Protein AF-R5EGF7-F1 (afdb_monomer_lite)

Sequence (136 aa):
MKNSNLKEQRKLLKGYGFTWYSALKILLFSIVFSSLGLSAFVLTSEYSFVKAKNEVVARVVNTYENIVKIYEGSQNGDNSYIASKVIGYKNYKYPNAKSYGPRDLDLEKKPNLVKVKGQKLKLTENLYKVRFIDSK

Secondary structure (DSSP, 8-state):
-HHHHHHHHHHHHHHTT--HHHHHHHHHHHHHHHHHHHHHHHHHHHHHHHHHHHHHHHHHHHHHHHHHHHHHT--SSS----HHHHT-------------S-GGG-----PPPP-EEEEEEE-SSS-EEEEEEE--

Radius of gyration: 46.11 Å; chains: 1; bounding box: 75×59×120 Å

Foldseek 3Di:
DVPVVVVVVVVVCVVVVNDPVNVVVVVVVVVVVVVVVVVVVVVVVVVVVVVVVVVVVVVVVVVVVVVCCLDVQDDPDDDTNPVCVVPVPPPPPPPPPPPPDPCVPVPPDDDDDADWDWDWADPDPPDIDIDTDHDD

Structure (mmCIF, N/CA/C/O backbone):
data_AF-R5EGF7-F1
#
_entry.id   AF-R5EGF7-F1
#
loop_
_atom_site.group_PDB
_atom_site.id
_atom_site.type_symbol
_atom_site.label_atom_id
_atom_site.label_alt_id
_atom_site.label_comp_id
_atom_site.label_asym_id
_atom_site.label_entity_id
_atom_site.label_seq_id
_atom_site.pdbx_PDB_ins_code
_atom_site.Cartn_x
_atom_site.Cartn_y
_atom_site.Cartn_z
_atom_site.occupancy
_atom_site.B_iso_or_equiv
_atom_site.auth_seq_id
_atom_site.auth_comp_id
_atom_site.auth_asym_id
_atom_site.auth_atom_id
_atom_site.pdbx_PDB_model_num
ATOM 1 N N . MET A 1 1 ? -44.198 -9.986 34.293 1.00 47.25 1 MET A N 1
ATOM 2 C CA . MET A 1 1 ? -42.926 -10.611 34.741 1.00 47.25 1 MET A CA 1
ATOM 3 C C . MET A 1 1 ? -41.645 -9.793 34.495 1.00 47.25 1 MET A C 1
ATOM 5 O O . MET A 1 1 ? -40.660 -10.080 35.151 1.00 47.25 1 MET A O 1
ATOM 9 N N . LYS A 1 2 ? -41.606 -8.752 33.642 1.00 53.97 2 LYS A N 1
ATOM 10 C CA . LYS A 1 2 ? -40.368 -7.976 33.360 1.00 53.97 2 LYS A CA 1
ATOM 11 C C . LYS A 1 2 ? -39.873 -7.057 34.504 1.00 53.97 2 LYS A C 1
ATOM 13 O O . LYS A 1 2 ? -38.691 -6.748 34.576 1.00 53.97 2 LYS A O 1
ATOM 18 N N . ASN A 1 3 ? -40.764 -6.632 35.407 1.00 57.69 3 ASN A N 1
ATOM 19 C CA . ASN A 1 3 ? -40.471 -5.599 36.417 1.00 57.69 3 ASN A CA 1
ATOM 20 C C . ASN A 1 3 ? -39.753 -6.091 37.687 1.00 57.69 3 ASN A 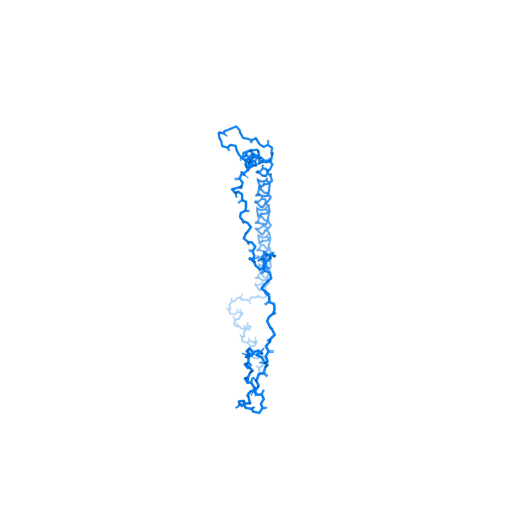C 1
ATOM 22 O O . ASN A 1 3 ? -39.136 -5.274 38.370 1.00 57.69 3 ASN A O 1
ATOM 26 N N . SER A 1 4 ? -39.816 -7.382 38.030 1.00 59.69 4 SER A N 1
ATOM 27 C CA . SER A 1 4 ? -39.085 -7.924 39.191 1.00 59.69 4 SER A CA 1
ATOM 28 C C . SER A 1 4 ? -37.577 -7.942 38.934 1.00 59.69 4 SER A C 1
ATOM 30 O O . SER A 1 4 ? -36.799 -7.505 39.777 1.00 59.69 4 SER A O 1
ATOM 32 N N . ASN A 1 5 ? -37.190 -8.320 37.716 1.00 67.69 5 ASN A N 1
ATOM 33 C CA . ASN A 1 5 ? -35.800 -8.445 37.279 1.00 67.69 5 ASN A CA 1
ATOM 34 C C . ASN A 1 5 ? -35.053 -7.091 37.312 1.00 67.69 5 ASN A C 1
ATOM 36 O O . ASN A 1 5 ? -33.937 -6.986 37.809 1.00 67.69 5 ASN A O 1
ATOM 40 N N . LEU A 1 6 ? -35.719 -6.002 36.905 1.00 69.12 6 LEU A N 1
ATOM 41 C CA . LEU A 1 6 ? -35.175 -4.636 36.990 1.00 69.12 6 LEU A CA 1
ATOM 42 C C . LEU A 1 6 ? -34.948 -4.155 38.432 1.00 69.12 6 LEU A C 1
ATOM 44 O O . LEU A 1 6 ? -34.016 -3.392 38.696 1.00 69.12 6 LEU A O 1
ATOM 48 N N . LYS A 1 7 ? -35.803 -4.569 39.376 1.00 72.38 7 LYS A N 1
ATOM 49 C CA . LYS A 1 7 ? -35.643 -4.212 40.792 1.00 72.38 7 LYS A CA 1
ATOM 50 C C . LYS A 1 7 ? -34.455 -4.944 41.414 1.00 72.38 7 LYS A C 1
ATOM 52 O O . LYS A 1 7 ? -33.708 -4.314 42.159 1.00 72.38 7 LYS A O 1
ATOM 57 N N . GLU A 1 8 ? -34.255 -6.217 41.080 1.00 71.94 8 GLU A N 1
ATOM 58 C CA . GLU A 1 8 ? -33.095 -7.000 41.529 1.00 71.94 8 GLU A CA 1
ATOM 59 C C . GLU A 1 8 ? -31.782 -6.460 40.959 1.00 71.94 8 GLU A C 1
ATOM 61 O O . GLU A 1 8 ? -30.848 -6.214 41.720 1.00 71.94 8 GLU A O 1
ATOM 66 N N . GLN A 1 9 ? -31.740 -6.139 39.663 1.00 73.94 9 GLN A N 1
ATOM 67 C CA . GLN A 1 9 ? -30.568 -5.528 39.023 1.00 73.94 9 GLN A CA 1
ATOM 68 C C . GLN A 1 9 ? -30.182 -4.192 39.668 1.00 73.94 9 GLN A C 1
ATOM 70 O O . GLN A 1 9 ? -29.012 -3.950 39.956 1.00 73.94 9 GLN A O 1
ATOM 75 N N . ARG A 1 10 ? -31.161 -3.328 39.969 1.00 72.62 10 ARG A N 1
ATOM 76 C CA . ARG A 1 10 ? -30.907 -2.067 40.689 1.00 72.62 10 ARG A CA 1
ATOM 77 C C . ARG A 1 10 ? -30.402 -2.294 42.114 1.00 72.62 10 ARG A C 1
ATOM 79 O O . ARG A 1 10 ? -29.615 -1.489 42.607 1.00 72.62 10 ARG A O 1
ATOM 86 N N . LYS A 1 11 ? -30.857 -3.356 42.785 1.00 75.44 11 LYS A N 1
ATOM 87 C CA . LYS A 1 11 ? -30.398 -3.726 44.133 1.00 75.44 11 LYS A CA 1
ATOM 88 C C . LYS A 1 11 ? -28.948 -4.218 44.104 1.00 75.44 11 LYS A C 1
ATOM 90 O O . LYS A 1 11 ? -28.163 -3.788 44.942 1.00 75.44 11 LYS A O 1
ATOM 95 N N . LEU A 1 12 ? -28.593 -5.026 43.104 1.00 76.44 12 LEU A N 1
ATOM 96 C CA . LEU A 1 12 ? -27.221 -5.476 42.848 1.00 76.44 12 LEU A CA 1
ATOM 97 C C . LEU A 1 12 ? -26.296 -4.294 42.535 1.00 76.44 12 LEU A C 1
ATOM 99 O O . LEU A 1 12 ? -25.281 -4.128 43.201 1.00 76.44 12 LEU A O 1
ATOM 103 N N . LEU A 1 13 ? -26.683 -3.411 41.608 1.00 71.88 13 LEU A N 1
ATOM 104 C CA . LEU A 1 13 ? -25.922 -2.201 41.259 1.00 71.88 13 LEU A CA 1
ATOM 105 C C . LEU A 1 13 ? -25.671 -1.293 42.473 1.00 71.88 13 LEU A C 1
ATOM 107 O O . LEU A 1 13 ? -24.559 -0.802 42.651 1.00 71.88 13 LEU A O 1
ATOM 111 N N . LYS A 1 14 ? -26.666 -1.122 43.354 1.00 70.94 14 LYS A N 1
ATOM 112 C CA . LYS A 1 14 ? -26.477 -0.413 44.630 1.00 70.94 14 LYS A CA 1
ATOM 113 C C . LYS A 1 14 ? -25.486 -1.124 45.558 1.00 70.94 14 LYS A C 1
ATOM 115 O O . LYS A 1 14 ? -24.696 -0.441 46.201 1.00 70.94 14 LYS A O 1
ATOM 120 N N . GLY A 1 15 ? -25.508 -2.458 45.612 1.00 71.44 15 GLY A N 1
ATOM 121 C CA . GLY A 1 15 ? -24.562 -3.269 46.390 1.00 71.44 15 GLY A CA 1
ATOM 122 C C . GLY A 1 15 ? -23.109 -3.143 45.917 1.00 71.44 15 GLY A C 1
ATOM 123 O O . GLY A 1 15 ? -22.200 -3.181 46.737 1.00 71.44 15 GLY A O 1
ATOM 124 N N . TYR A 1 16 ? -22.895 -2.892 44.623 1.00 74.12 16 TYR A N 1
ATOM 125 C CA . TYR A 1 16 ? -21.580 -2.593 44.039 1.00 74.12 16 TYR A CA 1
ATOM 126 C C . TYR A 1 16 ? -21.164 -1.113 44.156 1.00 74.12 16 TYR A C 1
ATOM 128 O O . TYR A 1 16 ? -20.162 -0.708 43.570 1.00 74.12 16 TYR A O 1
ATOM 136 N N . GLY A 1 17 ? -21.927 -0.276 44.870 1.00 73.06 17 GLY A N 1
ATOM 137 C CA . GLY A 1 17 ? -21.644 1.161 44.993 1.00 73.06 17 GLY A CA 1
ATOM 138 C C . GLY A 1 17 ? -21.921 1.966 43.716 1.00 73.06 17 GLY A C 1
ATOM 139 O O . GLY A 1 17 ? -21.520 3.128 43.612 1.00 73.06 17 GLY A O 1
ATOM 140 N N . PHE A 1 18 ? -22.625 1.379 42.743 1.00 75.44 18 PHE A N 1
ATOM 141 C CA . PHE A 1 18 ? -22.937 2.009 41.466 1.00 75.44 18 PHE A CA 1
ATOM 142 C C . PHE A 1 18 ? -24.086 3.014 41.642 1.00 75.44 18 PHE A C 1
ATOM 144 O O . PHE A 1 18 ? -25.272 2.676 41.677 1.00 75.44 18 PHE A O 1
ATOM 151 N N . THR A 1 19 ? -23.719 4.282 41.795 1.00 83.00 19 THR A N 1
ATOM 152 C CA . THR A 1 19 ? -24.636 5.426 41.871 1.00 83.00 19 THR A CA 1
ATOM 153 C C . THR A 1 19 ? -24.839 6.059 40.494 1.00 83.00 19 THR A C 1
ATOM 155 O O . THR A 1 19 ? -23.996 5.933 39.604 1.00 83.00 19 THR A O 1
ATOM 158 N N . TRP A 1 20 ? -25.926 6.817 40.318 1.00 80.25 20 TRP A N 1
ATOM 159 C CA . TRP A 1 20 ? -26.149 7.608 39.098 1.00 80.25 20 TRP A CA 1
ATOM 160 C C . TRP A 1 20 ? -24.952 8.514 38.767 1.00 80.25 20 TRP A C 1
ATOM 162 O O . TRP A 1 20 ? -24.543 8.630 37.616 1.00 80.25 20 TRP A O 1
ATOM 172 N N . TYR A 1 21 ? -24.331 9.085 39.800 1.00 84.12 21 TYR A N 1
ATOM 173 C CA . TYR A 1 21 ? -23.148 9.923 39.660 1.00 84.12 21 TYR A CA 1
ATOM 174 C C . TYR A 1 21 ? -21.923 9.140 39.158 1.00 84.12 21 TYR A C 1
ATOM 176 O O . TYR A 1 21 ? -21.189 9.627 38.301 1.00 84.12 21 TYR A O 1
ATOM 184 N N . SER A 1 22 ? -21.721 7.901 39.623 1.00 82.62 22 SER A N 1
ATOM 185 C CA . SER A 1 22 ? -20.660 7.028 39.094 1.00 82.62 22 SER A CA 1
ATOM 186 C C . SER A 1 22 ? -20.905 6.610 37.640 1.00 82.62 22 SER A C 1
ATOM 188 O O . SER A 1 22 ? -19.968 6.619 36.844 1.00 82.62 22 SER A O 1
ATOM 190 N N . ALA A 1 23 ? -22.160 6.349 37.259 1.00 84.69 23 ALA A N 1
ATOM 191 C CA . ALA A 1 23 ? -22.523 6.051 35.875 1.00 84.69 23 ALA A CA 1
ATOM 192 C C . ALA A 1 23 ? -22.230 7.243 34.950 1.00 84.69 23 ALA A C 1
ATOM 194 O O . ALA A 1 23 ? -21.657 7.067 33.877 1.00 84.69 23 ALA A O 1
ATOM 195 N N . LEU A 1 24 ? -22.549 8.463 35.399 1.00 88.88 24 LEU A N 1
ATOM 196 C CA . LEU A 1 24 ? -22.259 9.690 34.658 1.00 88.88 24 LEU A CA 1
ATOM 197 C C . LEU A 1 24 ? -20.749 9.906 34.472 1.00 88.88 24 LEU A C 1
ATOM 199 O O . LEU A 1 24 ? -20.317 10.276 33.383 1.00 88.88 24 LEU A O 1
ATOM 203 N N . LYS A 1 25 ? -19.935 9.631 35.501 1.00 88.31 25 LYS A N 1
ATOM 204 C CA . LYS A 1 25 ? -18.467 9.703 35.401 1.00 88.31 25 LYS A CA 1
ATOM 205 C C . LYS A 1 25 ? -17.906 8.711 34.390 1.00 88.31 25 LYS A C 1
ATOM 207 O O . LYS A 1 25 ? -17.060 9.092 33.589 1.00 88.31 25 LYS A O 1
ATOM 212 N N . ILE A 1 26 ? -18.378 7.465 34.412 1.00 88.75 26 ILE A N 1
ATOM 213 C CA . ILE A 1 26 ? -17.953 6.429 33.459 1.00 88.75 26 ILE A CA 1
ATOM 214 C C . ILE A 1 26 ? -18.350 6.824 32.036 1.00 88.75 26 ILE A C 1
ATOM 216 O O . ILE A 1 26 ? -17.549 6.694 31.115 1.00 88.75 26 ILE A O 1
ATOM 220 N N . LEU A 1 27 ? -19.556 7.366 31.862 1.00 88.25 27 LEU A N 1
ATOM 221 C CA . LEU A 1 27 ? -20.033 7.837 30.569 1.00 88.25 27 LEU A CA 1
ATOM 222 C C . LEU A 1 27 ? -19.166 8.992 30.046 1.00 88.25 27 LEU A C 1
ATOM 224 O O . LEU A 1 27 ? -18.671 8.918 28.923 1.00 88.25 27 LEU A O 1
ATOM 228 N N . LEU A 1 28 ? -18.895 10.010 30.866 1.00 89.31 28 LEU A N 1
ATOM 229 C CA . LEU A 1 28 ? -18.010 11.123 30.502 1.00 89.31 28 LEU A CA 1
ATOM 230 C C . LEU A 1 28 ? -16.590 10.646 30.183 1.00 89.31 28 LEU A C 1
ATOM 232 O O . LEU A 1 28 ? -16.022 11.054 29.173 1.00 89.31 28 LEU A O 1
ATOM 236 N N . PHE A 1 29 ? -16.042 9.741 30.996 1.00 89.94 29 PHE A N 1
ATOM 237 C CA . PHE A 1 29 ? -14.743 9.126 30.737 1.00 89.94 29 PHE A CA 1
ATOM 238 C C . PHE A 1 29 ? -14.730 8.401 29.389 1.00 89.94 29 PHE A C 1
ATOM 240 O O . PHE A 1 29 ? -13.809 8.595 28.602 1.00 89.94 29 PHE A O 1
ATOM 247 N N . SER A 1 30 ? -15.775 7.630 29.079 1.00 87.44 30 SER A N 1
ATOM 248 C CA . SER A 1 30 ? -15.860 6.899 27.814 1.00 87.44 30 SER A CA 1
ATOM 249 C C . SER A 1 30 ? -15.950 7.827 26.599 1.00 87.44 30 SER A C 1
ATOM 251 O O . SER A 1 30 ? -15.323 7.543 25.582 1.00 87.44 30 SER A O 1
ATOM 253 N N . ILE A 1 31 ? -16.653 8.962 26.708 1.00 89.50 31 ILE A N 1
ATOM 254 C CA . ILE A 1 31 ? -16.739 9.968 25.640 1.00 89.50 31 ILE A CA 1
ATOM 255 C C . ILE A 1 31 ? -15.371 10.603 25.403 1.00 89.50 31 ILE A C 1
ATOM 257 O O . ILE A 1 31 ? -14.910 10.664 24.263 1.00 89.50 31 ILE A O 1
ATOM 261 N N . VAL A 1 32 ? -14.705 11.047 26.473 1.00 88.75 32 VAL A N 1
ATOM 262 C CA . VAL A 1 32 ? -13.385 11.683 26.373 1.00 88.75 32 VAL A CA 1
ATOM 263 C C . VAL A 1 32 ? -12.367 10.701 25.801 1.00 88.75 32 VAL A C 1
ATOM 265 O O . VAL A 1 32 ? -11.651 11.046 24.866 1.00 88.75 32 VAL A O 1
ATOM 268 N N . PHE A 1 33 ? -12.346 9.465 26.299 1.00 89.19 33 PHE A N 1
ATOM 269 C CA . PHE A 1 33 ? -11.421 8.434 25.837 1.00 89.19 33 PHE A CA 1
ATOM 270 C C . PHE A 1 33 ? -11.677 8.033 24.379 1.00 89.19 33 PHE A C 1
ATOM 272 O O . PHE A 1 33 ? -10.732 7.892 23.607 1.00 89.19 33 PHE A O 1
ATOM 279 N N . SER A 1 34 ? -12.945 7.922 23.971 1.00 88.38 34 SER A N 1
ATOM 280 C CA . SER A 1 34 ? -13.301 7.631 22.576 1.00 88.38 34 SER A CA 1
ATOM 281 C C . SER A 1 34 ? -12.901 8.771 21.643 1.00 88.38 34 SER A C 1
ATOM 283 O O . SER A 1 34 ? -12.357 8.514 20.575 1.00 88.38 34 SER A O 1
ATOM 285 N N . SER A 1 35 ? -13.111 10.026 22.053 1.00 87.31 35 SER A N 1
ATOM 286 C CA . SER A 1 35 ? -12.695 11.211 21.290 1.00 87.31 35 SER A CA 1
ATOM 287 C C . SER A 1 35 ? -11.172 11.280 21.126 1.00 87.31 35 SER A C 1
ATOM 289 O O . SER A 1 35 ? -10.677 11.493 20.019 1.00 87.31 35 SER A O 1
ATOM 291 N N . LEU A 1 36 ? -10.423 11.015 22.202 1.00 89.75 36 LEU A N 1
ATOM 292 C CA . LEU A 1 36 ? -8.958 10.961 22.171 1.00 89.75 36 LEU A CA 1
ATOM 293 C C . LEU A 1 36 ? -8.437 9.814 21.291 1.00 89.75 36 LEU A C 1
ATOM 295 O O . LEU A 1 36 ? -7.464 9.974 20.559 1.00 89.75 36 LEU A O 1
ATOM 299 N N . GLY A 1 37 ? -9.092 8.653 21.352 1.00 85.69 37 GLY A N 1
ATOM 300 C CA . GLY A 1 37 ? -8.769 7.516 20.494 1.00 85.69 37 GLY A CA 1
ATOM 301 C C . GLY A 1 37 ? -9.020 7.823 19.018 1.00 85.69 37 GLY A C 1
ATOM 302 O O . GLY A 1 37 ? -8.184 7.509 18.172 1.00 85.69 37 GLY A O 1
ATOM 303 N N . LEU A 1 38 ? -10.135 8.494 18.710 1.00 86.94 38 LEU A N 1
ATOM 304 C CA . LEU A 1 38 ? -10.475 8.890 17.345 1.00 86.94 38 LEU A CA 1
ATOM 305 C C . LEU A 1 38 ? -9.472 9.907 16.788 1.00 86.94 38 LEU A C 1
ATOM 307 O O . LEU A 1 38 ? -9.039 9.770 15.647 1.00 86.94 38 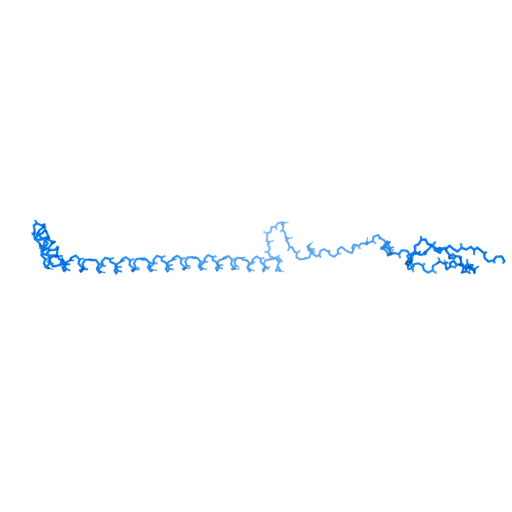LEU A O 1
ATOM 311 N N . SER A 1 39 ? -9.066 10.899 17.584 1.00 87.38 39 SER A N 1
ATOM 312 C CA . SER A 1 39 ? -8.101 11.911 17.142 1.00 87.38 39 SER A CA 1
ATOM 313 C C . SER A 1 39 ? -6.710 11.319 16.907 1.00 87.38 39 SER A C 1
ATOM 315 O O . SER A 1 39 ? -6.090 11.607 15.884 1.00 87.38 39 SER A O 1
ATOM 317 N N . ALA A 1 40 ? -6.243 10.425 17.785 1.00 86.75 40 ALA A N 1
ATOM 318 C CA . ALA A 1 40 ? -4.992 9.696 17.581 1.00 86.75 40 ALA A CA 1
ATOM 319 C C . ALA A 1 40 ? -5.036 8.824 16.310 1.00 86.75 40 ALA A C 1
ATOM 321 O O . ALA A 1 40 ? -4.073 8.783 15.538 1.00 86.75 40 ALA A O 1
ATOM 322 N N . PHE A 1 41 ? -6.168 8.162 16.054 1.00 89.88 41 PHE A N 1
ATOM 323 C CA . PHE A 1 41 ? -6.367 7.381 14.834 1.00 89.88 41 PHE A CA 1
ATOM 324 C C . PHE A 1 41 ? -6.330 8.252 13.568 1.00 89.88 41 PHE A C 1
ATOM 326 O O . PHE A 1 41 ? -5.638 7.911 12.610 1.00 89.88 41 PHE A O 1
ATOM 333 N N . VAL A 1 42 ? -7.010 9.402 13.566 1.00 91.31 42 VAL A N 1
ATOM 334 C CA . VAL A 1 42 ? -6.985 10.335 12.426 1.00 91.31 42 VAL A CA 1
ATOM 335 C C . VAL A 1 42 ? -5.561 10.824 12.151 1.00 91.31 42 VAL A C 1
ATOM 337 O O . VAL A 1 42 ? -5.099 10.723 11.018 1.00 91.31 42 VAL A O 1
ATOM 340 N N . LEU A 1 43 ? -4.823 11.249 13.181 1.00 90.06 43 LEU A N 1
ATOM 341 C CA . LEU A 1 43 ? -3.444 11.733 13.028 1.00 90.06 43 LEU A CA 1
ATOM 342 C C . LEU A 1 43 ? -2.503 10.663 12.452 1.00 90.06 43 LEU A C 1
ATOM 344 O O . LEU A 1 43 ? -1.703 10.936 11.556 1.00 90.06 43 LEU A O 1
ATOM 348 N N . THR A 1 44 ? -2.596 9.429 12.948 1.00 87.62 44 THR A N 1
ATOM 349 C CA . THR A 1 44 ? -1.769 8.313 12.451 1.00 87.62 44 THR A CA 1
ATOM 350 C C . THR A 1 44 ? -2.132 7.905 11.025 1.00 87.62 44 THR A C 1
ATOM 352 O O . THR A 1 44 ? -1.241 7.569 10.234 1.00 87.62 44 THR A O 1
ATOM 355 N N . SER A 1 45 ? -3.416 7.976 10.672 1.00 82.81 45 SER A N 1
ATOM 356 C CA . SER A 1 45 ? -3.901 7.737 9.314 1.00 82.81 45 SER A CA 1
ATOM 357 C C . SER A 1 45 ? -3.392 8.807 8.344 1.00 82.81 45 SER A C 1
ATOM 359 O O . SER A 1 45 ? -2.787 8.466 7.325 1.00 82.81 45 SER A O 1
ATOM 361 N N . GLU A 1 46 ? -3.534 10.088 8.693 1.00 88.50 46 GLU A N 1
ATOM 362 C CA . GLU A 1 46 ? -3.039 11.208 7.886 1.00 88.50 46 GLU A CA 1
ATOM 363 C C . GLU A 1 46 ? -1.523 11.139 7.690 1.00 88.50 46 GLU A C 1
ATOM 365 O O . GLU A 1 46 ? -1.036 11.265 6.564 1.00 88.50 46 GLU A O 1
ATOM 370 N N . TYR A 1 47 ? -0.769 10.855 8.756 1.00 91.19 47 TYR A N 1
ATOM 371 C CA . TYR A 1 47 ? 0.680 10.677 8.672 1.00 91.19 47 TYR A CA 1
ATOM 372 C C . TYR A 1 47 ? 1.061 9.545 7.710 1.00 91.19 47 TYR A C 1
ATOM 374 O O . TYR A 1 47 ? 1.937 9.710 6.855 1.00 91.19 47 TYR A O 1
ATOM 382 N N . SER A 1 48 ? 0.376 8.404 7.812 1.00 85.88 48 SER A N 1
ATOM 383 C CA . SER A 1 48 ? 0.615 7.252 6.939 1.00 85.88 48 SER A CA 1
ATOM 384 C C . SER A 1 48 ? 0.297 7.578 5.480 1.00 85.88 48 SER A C 1
ATOM 386 O O . SER A 1 48 ? 1.067 7.220 4.586 1.00 85.88 48 SER A O 1
ATOM 388 N N . PHE A 1 49 ? -0.787 8.316 5.232 1.00 90.06 49 PHE A N 1
ATOM 389 C CA . PHE A 1 49 ? -1.173 8.740 3.890 1.00 90.06 49 PHE A CA 1
ATOM 390 C C . PHE A 1 49 ? -0.161 9.719 3.284 1.00 90.06 49 PHE A C 1
ATOM 392 O O . PHE A 1 49 ? 0.265 9.539 2.142 1.00 90.06 49 PHE A O 1
ATOM 399 N N . V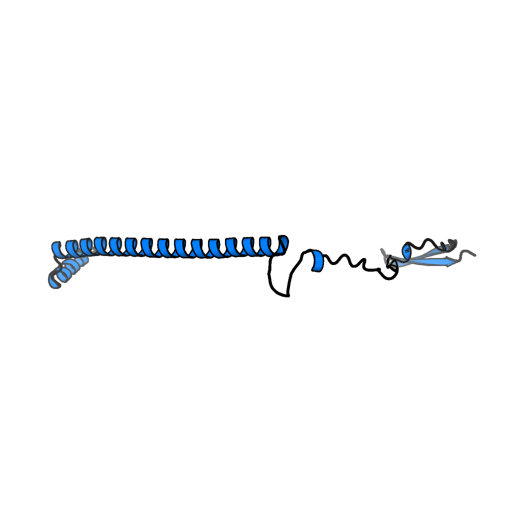AL A 1 50 ? 0.289 10.718 4.048 1.00 92.25 50 VAL A N 1
ATOM 400 C CA . VAL A 1 50 ? 1.319 11.670 3.597 1.00 92.25 50 VAL A CA 1
ATOM 401 C C . VAL A 1 50 ? 2.630 10.948 3.292 1.00 92.25 50 VAL A C 1
ATOM 403 O O . VAL A 1 50 ? 3.247 11.214 2.258 1.00 92.25 50 VAL A O 1
ATOM 406 N N . LYS A 1 51 ? 3.038 9.997 4.139 1.00 92.25 51 LYS A N 1
ATOM 407 C CA . LYS A 1 51 ? 4.237 9.184 3.913 1.00 92.25 51 LYS A CA 1
ATOM 408 C C . LYS A 1 51 ? 4.131 8.369 2.622 1.00 92.25 51 LYS A C 1
ATOM 410 O O . LYS A 1 51 ? 5.042 8.429 1.799 1.00 92.25 51 LYS A O 1
ATOM 415 N N . ALA A 1 52 ? 3.009 7.679 2.413 1.00 89.31 52 ALA A N 1
ATOM 416 C CA . ALA A 1 52 ? 2.758 6.914 1.193 1.00 89.31 52 ALA A CA 1
ATOM 417 C C . ALA A 1 52 ? 2.742 7.814 -0.054 1.00 89.31 52 ALA A C 1
ATOM 419 O O . ALA A 1 52 ? 3.373 7.488 -1.059 1.00 89.31 52 ALA A O 1
ATOM 420 N N . LYS A 1 53 ? 2.092 8.985 0.022 1.00 92.00 53 LYS A N 1
ATOM 421 C CA . LYS A 1 53 ? 2.090 9.977 -1.062 1.00 92.00 53 LYS A CA 1
ATOM 422 C C . LYS A 1 53 ? 3.511 10.402 -1.422 1.00 92.00 53 LYS A C 1
ATOM 424 O O . LYS A 1 53 ? 3.869 10.395 -2.595 1.00 92.00 53 LYS A O 1
ATOM 429 N N . ASN A 1 54 ? 4.320 10.756 -0.426 1.00 91.50 54 ASN A N 1
ATOM 430 C CA . ASN A 1 54 ? 5.693 11.207 -0.646 1.00 91.50 54 ASN A CA 1
ATOM 431 C C . ASN A 1 54 ? 6.564 10.100 -1.251 1.00 91.50 54 ASN A C 1
ATOM 433 O O . ASN A 1 54 ? 7.364 10.381 -2.140 1.00 91.50 54 ASN A O 1
ATOM 437 N N . GLU A 1 55 ? 6.379 8.847 -0.833 1.00 92.00 55 GLU A N 1
ATOM 438 C CA . GLU A 1 55 ? 7.084 7.706 -1.421 1.00 92.00 55 GLU A CA 1
ATOM 439 C C . GLU A 1 55 ? 6.704 7.493 -2.893 1.00 92.00 55 GLU A C 1
ATOM 441 O O . GLU A 1 55 ? 7.581 7.320 -3.742 1.00 92.00 55 GLU A O 1
ATOM 446 N N . VAL A 1 56 ? 5.410 7.553 -3.220 1.00 91.38 56 VAL A N 1
ATOM 447 C CA . VAL A 1 56 ? 4.937 7.438 -4.607 1.00 91.38 56 VAL A CA 1
ATOM 448 C C . VAL A 1 56 ? 5.486 8.578 -5.459 1.00 91.38 56 VAL A C 1
ATOM 450 O O . VAL A 1 56 ? 6.023 8.323 -6.535 1.00 91.38 56 VAL A O 1
ATOM 453 N N . VAL A 1 57 ? 5.416 9.820 -4.973 1.00 92.06 57 VAL A N 1
ATOM 454 C CA . VAL A 1 57 ? 5.971 10.985 -5.678 1.00 92.06 57 VAL A CA 1
ATOM 455 C C . VAL A 1 57 ? 7.470 10.807 -5.913 1.00 92.06 57 VAL A C 1
ATOM 457 O O . VAL A 1 57 ? 7.922 10.996 -7.038 1.00 92.06 57 VAL A O 1
ATOM 460 N N . ALA A 1 58 ? 8.232 10.364 -4.911 1.00 90.88 58 ALA A N 1
ATOM 461 C CA . ALA A 1 58 ? 9.664 10.111 -5.061 1.00 90.88 58 ALA A CA 1
ATOM 462 C C . ALA A 1 58 ? 9.959 9.038 -6.123 1.00 90.88 58 ALA A C 1
ATOM 464 O O . ALA A 1 58 ? 10.854 9.215 -6.949 1.00 90.88 58 ALA A O 1
ATOM 465 N N . ARG A 1 59 ? 9.182 7.946 -6.160 1.00 89.44 59 ARG A N 1
ATOM 466 C CA . ARG A 1 59 ? 9.318 6.902 -7.192 1.00 89.44 59 ARG A CA 1
ATOM 467 C C . ARG A 1 59 ? 8.995 7.428 -8.588 1.00 89.44 59 ARG A C 1
ATOM 469 O O . ARG A 1 59 ? 9.701 7.097 -9.538 1.00 89.44 59 ARG A O 1
ATOM 476 N N . VAL A 1 60 ? 7.950 8.243 -8.714 1.00 90.81 60 VAL A N 1
ATOM 477 C CA . VAL A 1 60 ? 7.546 8.851 -9.987 1.00 90.81 60 VAL A CA 1
ATOM 478 C C . VAL A 1 60 ? 8.618 9.822 -10.482 1.00 90.81 60 VAL A C 1
ATOM 480 O O . VAL A 1 60 ? 9.051 9.697 -11.624 1.00 90.81 60 VAL A O 1
ATOM 483 N N . VAL A 1 61 ? 9.108 10.720 -9.623 1.00 91.06 61 VAL A N 1
ATOM 484 C CA . VAL A 1 61 ? 10.197 11.656 -9.953 1.00 91.06 61 VAL A CA 1
ATOM 485 C C . VAL A 1 61 ? 11.451 10.897 -10.378 1.00 91.06 61 VAL A C 1
ATOM 487 O O . VAL A 1 61 ? 11.973 11.159 -11.455 1.00 91.06 61 VAL A O 1
ATOM 490 N N . ASN A 1 62 ? 11.873 9.885 -9.614 1.00 87.69 62 ASN A N 1
ATOM 491 C CA . A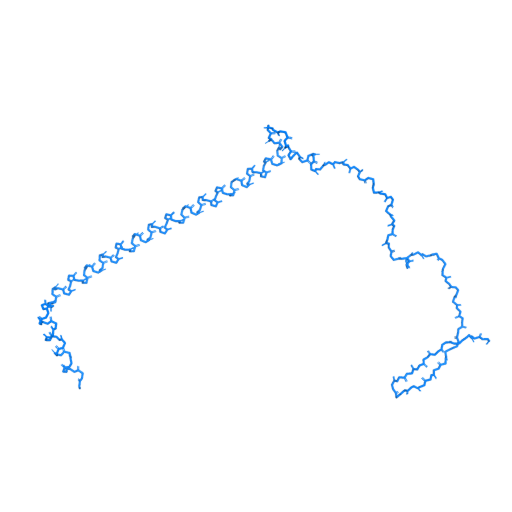SN A 1 62 ? 13.024 9.053 -9.972 1.00 87.69 62 ASN A CA 1
ATOM 492 C C . ASN A 1 62 ? 12.821 8.344 -11.324 1.00 87.69 62 ASN A C 1
ATOM 494 O O . ASN A 1 62 ? 13.737 8.249 -12.135 1.00 87.69 62 ASN A O 1
ATOM 498 N N . THR A 1 63 ? 11.605 7.874 -11.610 1.00 85.69 63 THR A N 1
ATOM 499 C CA . THR A 1 63 ? 11.294 7.256 -12.906 1.00 85.69 63 THR A CA 1
ATOM 500 C C . THR A 1 63 ? 11.428 8.264 -14.045 1.00 85.69 63 THR A C 1
ATOM 502 O O . THR A 1 63 ? 12.071 7.955 -15.046 1.00 85.69 63 THR A O 1
ATOM 505 N N . TYR A 1 64 ? 10.894 9.476 -13.885 1.00 83.62 64 TYR A N 1
ATOM 506 C CA . TYR A 1 64 ? 11.049 10.538 -14.878 1.00 83.62 64 TYR A CA 1
ATOM 507 C C . TYR A 1 64 ? 12.511 10.956 -15.055 1.00 83.62 64 TYR A C 1
ATOM 509 O O . TYR A 1 64 ? 12.964 11.051 -16.190 1.00 83.62 64 TYR A O 1
ATOM 517 N N . GLU A 1 65 ? 13.275 11.124 -13.976 1.00 82.75 65 GLU A N 1
ATOM 518 C CA . GLU A 1 65 ? 14.709 11.424 -14.054 1.00 82.75 65 GLU A CA 1
ATOM 519 C C . GLU A 1 65 ? 15.487 10.332 -14.797 1.00 82.75 65 GLU A C 1
ATOM 521 O O . GLU A 1 65 ? 16.368 10.636 -15.598 1.00 82.75 65 GLU A O 1
ATOM 526 N N . ASN A 1 66 ? 15.163 9.058 -14.565 1.00 79.62 66 ASN A N 1
ATOM 527 C CA . ASN A 1 66 ? 15.812 7.948 -15.261 1.00 79.62 66 ASN A CA 1
ATOM 528 C C . ASN A 1 66 ? 15.435 7.904 -16.743 1.00 79.62 66 ASN A C 1
ATOM 530 O O . ASN A 1 66 ? 16.301 7.664 -17.579 1.00 79.62 66 ASN A O 1
ATOM 534 N N . ILE A 1 67 ? 14.174 8.185 -17.080 1.00 78.00 67 ILE A N 1
ATOM 535 C CA . ILE A 1 67 ? 13.734 8.327 -18.471 1.00 78.00 67 ILE A CA 1
ATOM 536 C C . ILE A 1 67 ? 14.514 9.460 -19.144 1.00 78.00 67 ILE A C 1
ATOM 538 O O . ILE A 1 67 ? 15.118 9.242 -20.191 1.00 78.00 67 ILE A O 1
ATOM 542 N N . VAL A 1 68 ? 14.570 10.639 -18.524 1.00 77.94 68 VAL A N 1
ATOM 543 C CA . VAL A 1 68 ? 15.313 11.793 -19.047 1.00 77.94 68 VAL A CA 1
ATOM 544 C C . VAL A 1 68 ? 16.790 11.444 -19.245 1.00 77.94 68 VAL A C 1
ATOM 546 O O . VAL A 1 68 ? 17.311 11.673 -20.328 1.00 77.94 68 VAL A O 1
ATOM 549 N N . LYS A 1 69 ? 17.446 10.777 -18.286 1.00 70.81 69 LYS A N 1
ATOM 550 C CA . LYS A 1 69 ? 18.845 10.322 -18.428 1.00 70.81 69 LYS A CA 1
ATOM 551 C C . LYS A 1 69 ? 19.060 9.367 -19.607 1.00 70.81 69 LYS A C 1
ATOM 553 O O . LYS A 1 69 ? 20.092 9.459 -20.269 1.00 70.81 69 LYS A O 1
ATOM 558 N N . ILE A 1 70 ? 18.108 8.469 -19.882 1.00 67.50 70 ILE A N 1
ATOM 559 C CA . ILE A 1 70 ? 18.162 7.565 -21.044 1.00 67.50 70 ILE A CA 1
ATOM 560 C C . ILE A 1 70 ? 18.089 8.361 -22.357 1.00 67.50 70 ILE A C 1
ATOM 562 O O . ILE A 1 70 ? 18.805 8.043 -23.306 1.00 67.50 70 ILE A O 1
ATOM 566 N N . TYR A 1 71 ? 17.250 9.399 -22.418 1.00 63.16 71 TYR A N 1
ATOM 567 C CA . TYR A 1 71 ? 17.053 10.198 -23.633 1.00 63.16 71 TYR A CA 1
ATOM 568 C C . TYR A 1 71 ? 18.122 11.279 -23.842 1.00 63.16 71 TYR A C 1
ATOM 570 O O . TYR A 1 71 ? 18.557 11.489 -24.972 1.00 63.16 71 TYR A O 1
ATOM 578 N N . GLU A 1 72 ? 18.577 11.936 -22.777 1.00 64.88 72 GLU A N 1
ATOM 579 C CA . GLU A 1 72 ? 19.592 12.997 -22.827 1.00 64.88 72 GLU A CA 1
ATOM 580 C C . GLU A 1 72 ? 21.026 12.447 -22.878 1.00 64.88 72 GLU A C 1
ATOM 582 O O . GLU A 1 72 ? 21.969 13.197 -23.116 1.00 64.88 72 GLU A O 1
ATOM 587 N N . GLY A 1 73 ? 21.215 11.134 -22.695 1.00 56.06 73 GLY A N 1
ATOM 588 C CA . GLY A 1 73 ? 22.518 10.484 -22.854 1.00 56.06 73 GLY A CA 1
ATOM 589 C C . GLY A 1 73 ? 23.575 10.952 -21.849 1.00 56.06 73 GLY A C 1
ATOM 590 O O . GLY A 1 73 ? 24.767 10.876 -22.140 1.00 56.06 73 GLY A O 1
ATOM 591 N N . SER A 1 74 ? 23.162 11.436 -20.675 1.00 52.84 74 SER A N 1
ATOM 592 C CA . SER A 1 74 ? 24.073 11.968 -19.661 1.00 52.84 74 SER A CA 1
ATOM 593 C C . SER A 1 74 ? 24.329 10.944 -18.551 1.00 52.84 74 SER A C 1
ATOM 595 O O . SER A 1 74 ? 23.616 10.878 -17.549 1.00 52.84 74 SER A O 1
ATOM 597 N N . GLN A 1 75 ? 25.381 10.141 -18.727 1.00 52.91 75 GLN A N 1
ATOM 598 C CA . GLN A 1 75 ? 26.167 9.629 -17.605 1.00 52.91 75 GLN A CA 1
ATOM 599 C C . GLN A 1 75 ? 27.662 9.644 -17.941 1.00 52.91 75 GLN A C 1
ATOM 601 O O . GLN A 1 75 ? 28.109 9.031 -18.908 1.00 52.91 75 GLN A O 1
ATOM 606 N N . ASN A 1 76 ? 28.426 10.324 -17.082 1.00 52.69 76 ASN A N 1
ATOM 607 C CA . ASN A 1 76 ? 29.874 10.196 -16.952 1.00 52.69 76 ASN A CA 1
ATOM 608 C C . ASN A 1 76 ? 30.191 8.816 -16.353 1.00 52.69 76 ASN A C 1
ATOM 610 O O . ASN A 1 76 ? 30.161 8.646 -15.136 1.00 52.69 76 ASN A O 1
ATOM 614 N N . GLY A 1 77 ? 30.442 7.823 -17.199 1.00 48.25 77 GLY A N 1
ATOM 615 C CA . GLY A 1 77 ? 30.831 6.475 -16.783 1.00 48.25 77 GLY A CA 1
ATOM 616 C C . GLY A 1 77 ? 30.540 5.468 -17.888 1.00 48.25 77 GLY A C 1
ATOM 617 O O . GLY A 1 77 ? 29.488 5.538 -18.515 1.00 48.25 77 GLY A O 1
ATOM 618 N N . ASP A 1 78 ? 31.477 4.551 -18.130 1.00 52.47 78 ASP A N 1
ATOM 619 C CA . ASP A 1 78 ? 31.675 3.750 -19.356 1.00 52.47 78 ASP A CA 1
ATOM 620 C C . ASP A 1 78 ? 30.501 2.890 -19.881 1.00 52.47 78 ASP A C 1
ATOM 622 O O . ASP A 1 78 ? 30.634 2.213 -20.901 1.00 52.47 78 ASP A O 1
ATOM 626 N N . ASN A 1 79 ? 29.319 2.949 -19.270 1.00 50.44 79 ASN A N 1
ATOM 627 C CA . ASN A 1 79 ? 28.127 2.214 -19.687 1.00 50.44 79 ASN A CA 1
ATOM 628 C C . ASN A 1 79 ? 26.983 3.159 -20.052 1.00 50.44 79 ASN A C 1
ATOM 630 O O . ASN A 1 79 ? 25.934 3.211 -19.413 1.00 50.44 79 ASN A O 1
ATOM 634 N N . SER A 1 80 ? 27.188 3.902 -21.131 1.00 47.94 80 SER A N 1
ATOM 635 C CA . SER A 1 80 ? 26.170 4.760 -21.708 1.00 47.94 80 SER A CA 1
ATOM 636 C C . SER A 1 80 ? 25.117 3.941 -22.472 1.00 47.94 80 SER A C 1
ATOM 638 O O . SER A 1 80 ? 25.390 3.341 -23.517 1.00 47.94 80 SER A O 1
ATOM 640 N N . TYR A 1 81 ? 23.871 3.968 -21.988 1.00 49.66 81 TYR A N 1
ATOM 641 C CA . TYR A 1 81 ? 22.682 3.695 -22.803 1.00 49.66 81 TYR A CA 1
ATOM 642 C C . TYR A 1 81 ? 22.442 4.893 -23.725 1.00 49.66 81 TYR A C 1
ATOM 644 O O . TYR A 1 81 ? 21.429 5.575 -23.629 1.00 49.66 81 TYR A O 1
ATOM 652 N N . ILE A 1 82 ? 23.402 5.210 -24.596 1.00 51.28 82 ILE A N 1
ATOM 653 C CA . ILE A 1 82 ? 23.146 6.208 -25.632 1.00 51.28 82 ILE A CA 1
ATOM 654 C C . ILE A 1 82 ? 22.082 5.591 -26.529 1.00 51.28 82 ILE A C 1
ATOM 656 O O . ILE A 1 82 ? 22.258 4.470 -27.017 1.00 51.28 82 ILE A O 1
ATOM 660 N N . ALA A 1 83 ? 20.999 6.314 -26.792 1.00 48.59 83 ALA A N 1
ATOM 661 C CA . ALA A 1 83 ? 20.041 5.927 -27.818 1.00 48.59 83 ALA A CA 1
ATOM 662 C C . ALA A 1 83 ? 20.737 5.636 -29.168 1.00 48.59 83 ALA A C 1
ATOM 664 O O . ALA A 1 83 ? 20.239 4.825 -29.928 1.00 48.59 83 ALA A O 1
ATOM 665 N N . SER A 1 84 ? 21.935 6.176 -29.437 1.00 48.66 84 SER A N 1
ATOM 666 C CA . SER A 1 84 ? 22.766 5.818 -30.602 1.00 48.66 84 SER A CA 1
ATOM 667 C C . SER A 1 84 ? 23.500 4.466 -30.501 1.00 48.66 84 SER A C 1
ATOM 669 O O . SER A 1 84 ? 23.865 3.894 -31.525 1.00 48.66 84 SER A O 1
ATOM 671 N N . LYS A 1 85 ? 23.710 3.925 -29.292 1.00 50.25 85 LYS A N 1
ATOM 672 C CA . LYS A 1 85 ? 24.228 2.564 -29.041 1.00 50.25 85 LYS A CA 1
ATOM 673 C C . LYS A 1 85 ? 23.100 1.524 -29.049 1.00 50.25 85 LYS A C 1
ATOM 675 O O . LYS A 1 85 ? 23.314 0.414 -29.528 1.00 50.25 85 LYS A O 1
ATOM 680 N N . VAL A 1 86 ? 21.910 1.882 -28.550 1.00 51.81 86 VAL A N 1
ATOM 681 C CA . VAL A 1 86 ? 20.707 1.020 -28.572 1.00 51.81 86 VAL A CA 1
ATOM 682 C C . VAL A 1 86 ? 20.056 1.016 -29.962 1.00 51.81 86 VAL A C 1
ATOM 684 O O . VAL A 1 86 ? 19.677 -0.037 -30.464 1.00 51.81 86 VAL A O 1
ATOM 687 N N . ILE A 1 87 ? 20.029 2.166 -30.636 1.00 51.78 87 ILE A N 1
ATOM 688 C CA . ILE A 1 87 ? 19.718 2.321 -32.063 1.00 51.78 87 ILE A CA 1
ATOM 689 C C . ILE A 1 87 ? 21.050 2.363 -32.814 1.00 51.78 87 ILE A C 1
ATOM 691 O O . ILE A 1 87 ? 21.384 3.310 -33.526 1.00 51.78 87 ILE A O 1
ATOM 695 N N . GLY A 1 88 ? 21.862 1.323 -32.632 1.00 49.34 88 GLY A N 1
ATOM 696 C CA . GLY A 1 88 ? 22.932 1.067 -33.576 1.00 49.34 88 GLY A CA 1
ATOM 697 C C . GLY A 1 88 ? 22.275 0.830 -34.929 1.00 49.34 88 GLY A C 1
ATOM 698 O O . GLY A 1 88 ? 21.654 -0.211 -35.132 1.00 49.34 88 GLY A O 1
ATOM 699 N N . TYR A 1 89 ? 22.419 1.782 -35.851 1.00 51.41 89 TYR A N 1
ATOM 700 C CA . TYR A 1 89 ? 22.101 1.645 -37.274 1.00 51.41 89 TYR A CA 1
ATOM 701 C C . TYR A 1 89 ? 23.060 0.615 -37.909 1.00 51.41 89 TYR A C 1
ATOM 703 O O . TYR A 1 89 ? 23.782 0.884 -38.866 1.00 51.41 89 TYR A O 1
ATOM 711 N N . LYS A 1 90 ? 23.127 -0.603 -37.360 1.00 52.34 90 LYS A N 1
ATOM 712 C CA . LYS A 1 90 ? 23.599 -1.746 -38.120 1.00 52.34 90 LYS A CA 1
ATOM 713 C C . LYS A 1 90 ? 22.511 -1.966 -39.149 1.00 52.34 90 LYS A C 1
ATOM 715 O O . LYS A 1 90 ? 21.460 -2.508 -38.822 1.00 52.34 90 LYS A O 1
ATOM 720 N N . ASN A 1 91 ? 22.773 -1.535 -40.381 1.00 54.69 91 ASN A N 1
ATOM 721 C CA . ASN A 1 91 ? 22.117 -2.094 -41.551 1.00 54.69 91 ASN A CA 1
ATOM 722 C C . ASN A 1 91 ? 22.317 -3.605 -41.465 1.00 54.69 91 ASN A C 1
ATOM 724 O O . ASN A 1 91 ? 23.353 -4.136 -41.873 1.00 54.69 91 ASN A O 1
ATOM 728 N N . TYR A 1 92 ? 21.365 -4.282 -40.827 1.00 52.81 92 TYR A N 1
ATOM 729 C CA . TYR A 1 92 ? 21.335 -5.721 -40.752 1.00 52.81 92 TYR A CA 1
ATOM 730 C C . TYR A 1 92 ? 21.151 -6.143 -42.202 1.00 52.81 92 TYR A C 1
ATOM 732 O O . TYR A 1 92 ? 20.080 -5.962 -42.781 1.00 52.81 92 TYR A O 1
ATOM 740 N N . LYS A 1 93 ? 22.237 -6.590 -42.840 1.00 56.69 93 LYS A N 1
ATOM 741 C CA . LYS A 1 93 ? 22.150 -7.227 -44.148 1.00 56.69 93 LYS A CA 1
ATOM 742 C C . LYS A 1 93 ? 21.393 -8.517 -43.898 1.00 56.69 93 LYS A C 1
ATOM 744 O O . LYS A 1 93 ? 21.996 -9.524 -43.537 1.00 56.69 93 LYS A O 1
ATOM 749 N N . TYR A 1 94 ? 20.069 -8.452 -44.002 1.00 52.31 94 TYR A N 1
ATOM 750 C CA . TYR A 1 94 ? 19.244 -9.642 -44.035 1.00 52.31 94 TYR A CA 1
ATOM 751 C C . TYR A 1 94 ? 19.845 -10.530 -45.129 1.00 52.31 94 TYR A C 1
ATOM 753 O O . TYR A 1 94 ? 19.955 -10.067 -46.269 1.00 52.31 94 TYR A O 1
ATOM 761 N N . PRO A 1 95 ? 20.320 -11.750 -44.813 1.00 65.19 95 PRO A N 1
ATOM 762 C CA . PRO A 1 95 ? 20.664 -12.693 -45.866 1.00 65.19 95 PRO A CA 1
ATOM 763 C C . PRO A 1 95 ? 19.410 -12.806 -46.724 1.00 65.19 95 PRO A C 1
ATOM 765 O O . PRO A 1 95 ? 18.352 -13.052 -46.145 1.00 65.19 95 PRO A O 1
ATOM 768 N N . ASN A 1 96 ? 19.536 -12.500 -48.028 1.00 60.34 96 ASN A N 1
ATOM 769 C CA . ASN A 1 96 ? 18.448 -12.402 -49.011 1.00 60.34 96 ASN A CA 1
ATOM 770 C C . ASN A 1 96 ? 17.214 -13.126 -48.504 1.00 60.34 96 ASN A C 1
ATOM 772 O O . ASN A 1 96 ? 17.256 -14.356 -48.411 1.00 60.34 96 ASN A O 1
ATOM 776 N N . ALA A 1 97 ? 16.195 -12.367 -48.085 1.00 56.59 97 ALA A N 1
ATOM 777 C CA . ALA A 1 97 ? 14.998 -12.935 -47.494 1.00 56.59 97 ALA A CA 1
ATOM 778 C C . ALA A 1 97 ? 14.501 -14.031 -48.438 1.00 56.59 97 ALA A C 1
ATOM 780 O O . ALA A 1 97 ? 13.996 -13.747 -49.524 1.00 56.59 97 ALA A O 1
ATOM 781 N N . LYS A 1 98 ? 14.721 -15.300 -48.072 1.00 59.47 98 LYS A N 1
ATOM 782 C CA . LYS A 1 98 ? 14.080 -16.398 -48.777 1.00 59.47 98 LYS A CA 1
ATOM 783 C C . LYS A 1 98 ? 12.607 -16.176 -48.511 1.00 59.47 98 LYS A C 1
ATOM 785 O O . LYS A 1 98 ? 12.195 -16.171 -47.353 1.00 59.47 98 LYS A O 1
ATOM 790 N N . SER A 1 99 ? 11.854 -15.902 -49.569 1.00 55.69 99 SER A N 1
ATOM 791 C CA . SER A 1 99 ? 10.407 -15.796 -49.491 1.00 55.69 99 SER A CA 1
ATOM 792 C C . SER A 1 99 ? 9.886 -17.134 -48.975 1.00 55.69 99 SER A C 1
ATOM 794 O O . SER A 1 99 ? 9.786 -18.105 -49.717 1.00 55.69 99 SER A O 1
ATOM 796 N N . TYR A 1 100 ? 9.622 -17.214 -47.674 1.00 56.72 100 TYR A N 1
ATOM 797 C CA . TYR A 1 100 ? 8.861 -18.301 -47.073 1.00 56.72 100 TYR A CA 1
ATOM 798 C C . TYR A 1 100 ? 7.375 -17.939 -47.166 1.00 56.72 100 TYR A C 1
ATOM 800 O O . TYR A 1 100 ? 6.661 -17.909 -46.168 1.00 56.72 100 TYR A O 1
ATOM 808 N N . GLY A 1 1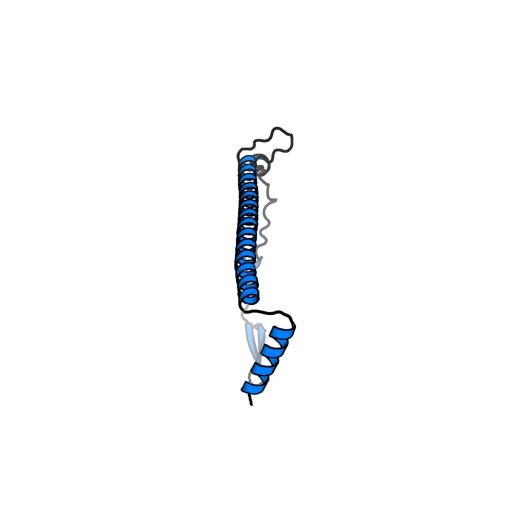01 ? 6.927 -17.588 -48.373 1.00 58.84 101 GLY A N 1
ATOM 809 C CA . GLY A 1 101 ? 5.514 -17.617 -48.720 1.00 58.84 101 GLY A CA 1
ATOM 810 C C . GLY A 1 101 ? 5.106 -19.056 -49.043 1.00 58.84 101 GLY A C 1
ATOM 811 O O . GLY A 1 101 ? 5.969 -19.874 -49.381 1.00 58.84 101 GLY A O 1
ATOM 812 N N . PRO A 1 102 ? 3.816 -19.409 -48.938 1.00 54.53 102 PRO A N 1
ATOM 813 C CA . PRO A 1 102 ? 3.346 -20.669 -49.488 1.00 54.53 102 PRO A CA 1
ATOM 814 C C . PRO A 1 102 ? 3.749 -20.723 -50.965 1.00 54.53 102 PRO A C 1
ATOM 816 O O . PRO A 1 102 ? 3.434 -19.813 -51.734 1.00 54.53 102 PRO A O 1
ATOM 819 N N . ARG A 1 103 ? 4.454 -21.794 -51.354 1.00 55.44 103 ARG A N 1
ATOM 820 C CA . ARG A 1 103 ? 4.832 -22.080 -52.753 1.00 55.44 103 ARG A CA 1
ATOM 821 C C . ARG A 1 103 ? 3.619 -22.137 -53.692 1.00 55.44 103 ARG A C 1
ATOM 823 O O . ARG A 1 103 ? 3.780 -22.158 -54.900 1.00 55.44 103 ARG A O 1
ATOM 830 N N . ASP A 1 104 ? 2.410 -22.117 -53.139 1.00 53.47 104 ASP A N 1
ATOM 831 C CA . ASP A 1 104 ? 1.137 -22.005 -53.847 1.00 53.47 104 ASP A CA 1
ATOM 832 C C . ASP A 1 104 ? 0.984 -20.681 -54.626 1.00 53.47 104 ASP A C 1
ATOM 834 O O . ASP A 1 104 ? 0.111 -20.577 -55.487 1.00 53.47 104 ASP A O 1
ATOM 838 N N . LEU A 1 105 ? 1.817 -19.670 -54.341 1.00 53.84 105 LEU A N 1
ATOM 839 C CA . LEU A 1 105 ? 1.888 -18.415 -55.100 1.00 53.84 105 LEU A CA 1
ATOM 840 C C . LEU A 1 105 ? 2.959 -18.421 -56.203 1.00 53.84 105 LEU A C 1
ATOM 842 O O . LEU A 1 105 ? 2.983 -17.491 -57.013 1.00 53.84 105 LEU A O 1
ATOM 846 N N . ASP A 1 106 ? 3.809 -19.452 -56.274 1.00 58.06 106 ASP A N 1
ATOM 847 C CA . ASP A 1 106 ? 4.707 -19.638 -57.412 1.00 58.06 106 ASP A CA 1
ATOM 848 C C . ASP A 1 106 ? 3.853 -20.071 -58.611 1.00 58.06 106 ASP A C 1
ATOM 850 O O . ASP A 1 106 ? 3.518 -21.239 -58.799 1.00 58.06 106 ASP A O 1
ATOM 854 N N . LEU A 1 107 ? 3.476 -19.100 -59.444 1.00 58.53 107 LEU A N 1
ATOM 855 C CA . LEU A 1 107 ? 2.754 -19.282 -60.711 1.00 58.53 107 LEU A CA 1
ATOM 856 C C . LEU A 1 107 ? 3.592 -20.010 -61.786 1.00 58.53 107 LEU A C 1
ATOM 858 O O . LEU A 1 107 ? 3.389 -19.807 -62.984 1.00 58.53 107 LEU A O 1
ATOM 862 N N . GLU A 1 108 ? 4.521 -20.881 -61.396 1.00 59.91 108 GLU A N 1
ATOM 8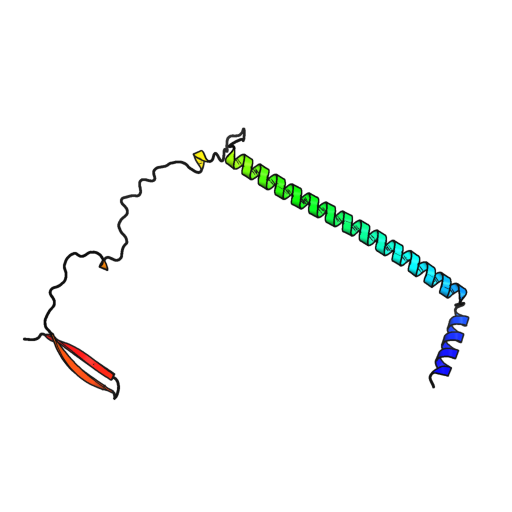63 C CA . GLU A 1 108 ? 5.322 -21.664 -62.325 1.00 59.91 108 GLU A CA 1
ATOM 864 C C . GLU A 1 108 ? 4.724 -23.060 -62.530 1.00 59.91 108 GLU A C 1
ATOM 866 O O . GLU A 1 108 ? 4.800 -23.951 -61.689 1.00 59.91 108 GLU A O 1
ATOM 871 N N . LYS A 1 109 ? 4.163 -23.214 -63.738 1.00 62.12 109 LYS A N 1
ATOM 872 C CA . LYS A 1 109 ? 3.550 -24.407 -64.345 1.00 62.12 109 LYS A CA 1
ATOM 873 C C . LYS A 1 109 ? 2.188 -24.790 -63.771 1.00 62.12 109 LYS A C 1
ATOM 875 O O . LYS A 1 109 ? 2.048 -25.734 -63.004 1.00 62.12 109 LYS A O 1
ATOM 880 N N . LYS A 1 110 ? 1.146 -24.138 -64.302 1.00 61.50 110 LYS A N 1
ATOM 881 C CA . LYS A 1 110 ? -0.211 -24.704 -64.310 1.00 61.50 110 LYS A CA 1
ATOM 882 C C . LYS A 1 110 ? -0.141 -26.118 -64.916 1.00 61.50 110 LYS A C 1
ATOM 884 O O . LYS A 1 110 ? 0.208 -26.226 -66.093 1.00 61.50 110 LYS A O 1
ATOM 889 N N . PRO A 1 111 ? -0.435 -27.194 -64.166 1.00 62.88 111 PRO A N 1
ATOM 890 C CA . PRO A 1 111 ? -0.564 -28.511 -64.770 1.00 62.88 111 PRO A CA 1
ATOM 891 C C . PRO A 1 111 ? -1.721 -28.474 -65.777 1.00 62.88 111 PRO A C 1
ATOM 893 O O . PRO A 1 111 ? -2.758 -27.861 -65.516 1.00 62.88 111 PRO A O 1
ATOM 896 N N . ASN A 1 112 ? -1.536 -29.094 -66.946 1.00 69.38 112 ASN A N 1
ATOM 897 C CA . ASN A 1 112 ? -2.582 -29.157 -67.964 1.00 69.38 112 ASN A CA 1
ATOM 898 C C . ASN A 1 112 ? -3.836 -29.814 -67.371 1.00 69.38 112 ASN A C 1
ATOM 900 O O . ASN A 1 112 ? -3.763 -30.906 -66.809 1.00 69.38 112 ASN A O 1
ATOM 904 N N . LEU A 1 113 ? -4.986 -29.150 -67.499 1.00 73.31 113 LEU A N 1
ATOM 905 C CA . LEU A 1 113 ? -6.264 -29.707 -67.064 1.00 73.31 113 LEU A CA 1
ATOM 906 C C . LEU A 1 113 ? -6.593 -30.936 -67.922 1.00 73.31 113 LEU A C 1
ATOM 908 O O . LEU A 1 113 ? -6.708 -30.833 -69.143 1.00 73.31 113 LEU A O 1
ATOM 912 N N . VAL A 1 114 ? -6.749 -32.096 -67.282 1.00 73.88 114 VAL A N 1
ATOM 913 C CA . VAL A 1 114 ? -7.093 -33.358 -67.952 1.00 73.88 114 VAL A CA 1
ATOM 914 C C . VAL A 1 114 ? -8.604 -33.568 -67.893 1.00 73.88 114 VAL A C 1
ATOM 916 O O . VAL A 1 114 ? -9.225 -33.451 -66.835 1.00 73.88 114 VAL A O 1
ATOM 919 N N . LYS A 1 115 ? -9.214 -33.885 -69.039 1.00 78.56 115 LYS A N 1
ATOM 920 C CA . LYS A 1 115 ? -10.648 -34.175 -69.126 1.00 78.56 115 LYS A CA 1
ATOM 921 C C . LYS A 1 115 ? -10.918 -35.585 -68.591 1.00 78.56 115 LYS A C 1
ATOM 923 O O . LYS A 1 115 ? -10.518 -36.573 -69.198 1.00 78.56 115 LYS A O 1
ATOM 928 N N . VAL A 1 116 ? -11.624 -35.673 -67.468 1.00 82.06 116 VAL A N 1
ATOM 929 C CA . VAL A 1 116 ? -11.971 -36.937 -66.797 1.00 82.06 116 VAL A CA 1
ATOM 930 C C . VAL A 1 116 ? -13.482 -37.167 -66.793 1.00 82.06 116 VAL A C 1
ATOM 932 O O . VAL A 1 116 ? -14.266 -36.215 -66.794 1.00 82.06 116 VAL A O 1
ATOM 935 N N . LYS A 1 117 ? -13.908 -38.435 -66.774 1.00 82.44 117 LYS A N 1
ATOM 936 C CA . LYS A 1 117 ? -15.309 -38.827 -66.553 1.00 82.44 117 LYS A CA 1
ATOM 937 C C . LYS A 1 117 ? -15.497 -39.194 -65.079 1.00 82.44 117 LYS A C 1
ATOM 939 O O . LYS A 1 117 ? -14.721 -39.964 -64.517 1.00 82.44 117 LYS A O 1
ATOM 944 N N . GLY A 1 118 ? -16.526 -38.637 -64.444 1.00 83.56 118 GLY A N 1
ATOM 945 C CA . GLY A 1 118 ? -16.893 -38.974 -63.068 1.00 83.56 118 GLY A CA 1
ATOM 946 C C . GLY A 1 118 ? -17.809 -40.196 -63.021 1.00 83.56 118 GLY A C 1
ATOM 947 O O . GLY A 1 118 ? -18.861 -40.200 -63.655 1.00 83.56 118 GLY A O 1
ATOM 948 N N . GLN A 1 119 ? -17.438 -41.215 -62.249 1.00 83.31 119 GLN A N 1
ATOM 949 C CA . GLN A 1 119 ? -18.304 -42.341 -61.904 1.00 83.31 119 GLN A CA 1
ATOM 950 C C . GLN A 1 119 ? -18.746 -42.217 -60.445 1.00 83.31 119 GLN A C 1
ATOM 952 O O . GLN A 1 119 ? -17.918 -42.042 -59.548 1.00 83.31 119 GLN A O 1
ATOM 957 N N . LYS A 1 120 ? -20.057 -42.299 -60.204 1.00 88.88 120 LYS A N 1
ATOM 958 C CA . LYS A 1 120 ? -20.669 -42.146 -58.880 1.00 88.88 120 LYS A CA 1
ATOM 959 C C . LYS A 1 120 ? -21.212 -43.490 -58.404 1.00 88.88 120 LYS A C 1
ATOM 961 O O . LYS A 1 120 ? -22.045 -44.088 -59.074 1.00 88.88 120 LYS A O 1
ATOM 966 N N . LEU A 1 121 ? -20.771 -43.930 -57.230 1.00 82.25 121 LEU A N 1
ATOM 967 C CA . LEU A 1 121 ? -21.272 -45.120 -56.549 1.00 82.25 121 LEU A CA 1
ATOM 968 C C . LEU A 1 121 ? -22.004 -44.700 -55.271 1.00 82.25 121 LEU A C 1
ATOM 970 O O . LEU A 1 121 ? -21.452 -43.957 -54.458 1.00 82.25 121 LEU A O 1
ATOM 974 N N . LYS A 1 122 ? -23.244 -45.159 -55.084 1.00 88.31 122 LYS A N 1
ATOM 975 C CA . LYS A 1 122 ? -24.010 -44.917 -53.854 1.00 88.31 122 LYS A CA 1
ATOM 976 C C . LYS A 1 122 ? -23.507 -45.843 -52.752 1.00 88.31 122 LYS A C 1
ATOM 978 O O . LYS A 1 122 ? -23.476 -47.050 -52.956 1.00 88.31 122 LYS A O 1
ATOM 983 N N . LEU A 1 123 ? -23.095 -45.277 -51.619 1.00 84.00 123 LEU A N 1
ATOM 984 C CA . LEU A 1 123 ? -22.653 -46.050 -50.455 1.00 84.00 123 LEU A CA 1
ATOM 985 C C . LEU A 1 123 ? -23.762 -46.152 -49.405 1.00 84.00 123 LEU A C 1
ATOM 987 O O . LEU A 1 123 ? -23.956 -47.213 -48.828 1.00 84.00 123 LEU A O 1
ATOM 991 N N . THR A 1 124 ? -24.510 -45.070 -49.190 1.00 86.31 124 THR A N 1
ATOM 992 C CA . THR A 1 124 ? -25.687 -45.023 -48.305 1.00 86.31 124 THR A CA 1
ATOM 993 C C . THR A 1 124 ? -26.746 -44.085 -48.893 1.00 86.31 124 THR A C 1
ATOM 995 O O . THR A 1 124 ? -26.554 -43.529 -49.976 1.00 86.31 124 THR A O 1
ATOM 998 N N . GLU A 1 125 ? -27.880 -43.888 -48.214 1.00 75.88 125 GLU A N 1
ATOM 999 C CA . GLU A 1 125 ? -28.956 -43.003 -48.692 1.00 75.88 125 GLU A CA 1
ATOM 1000 C C . GLU A 1 125 ? -28.477 -41.577 -48.995 1.00 75.88 125 GLU A C 1
ATOM 1002 O O . GLU A 1 125 ? -28.843 -41.029 -50.037 1.00 75.88 125 GLU A O 1
ATOM 1007 N N . ASN A 1 126 ? -27.571 -41.047 -48.165 1.00 81.44 126 ASN A N 1
ATOM 1008 C CA . ASN A 1 126 ? -27.076 -39.670 -48.251 1.00 81.44 126 ASN A CA 1
ATOM 1009 C C . ASN A 1 126 ? -25.604 -39.553 -48.680 1.00 81.44 126 ASN A C 1
ATOM 1011 O O . ASN A 1 126 ? -25.091 -38.440 -48.786 1.00 81.44 126 ASN A O 1
ATOM 1015 N N . LEU A 1 127 ? -24.902 -40.665 -48.934 1.00 72.81 127 LEU A N 1
ATOM 1016 C CA . LEU A 1 127 ? -23.457 -40.650 -49.176 1.00 72.81 127 LEU A CA 1
ATOM 1017 C C . LEU A 1 127 ? -23.089 -41.414 -50.447 1.00 72.81 127 LEU A C 1
ATOM 1019 O O . LEU A 1 127 ? -23.481 -42.563 -50.664 1.00 72.81 127 LEU A O 1
ATOM 1023 N N . TYR A 1 128 ? -22.300 -40.757 -51.295 1.00 82.69 128 TYR A N 1
ATOM 1024 C CA . TYR A 1 128 ? -21.835 -41.298 -52.564 1.00 82.69 128 TYR A CA 1
ATOM 1025 C C . TYR A 1 128 ? -20.326 -41.148 -52.675 1.00 82.69 128 TYR A C 1
ATOM 1027 O O . TYR A 1 128 ? -19.765 -40.106 -52.340 1.00 82.69 128 TYR A O 1
ATOM 1035 N N . LYS A 1 129 ? -19.678 -42.175 -53.216 1.00 84.69 129 LYS A N 1
ATOM 1036 C CA . LYS A 1 129 ? -18.272 -42.132 -53.596 1.00 84.69 129 LYS A CA 1
ATOM 1037 C C . LYS A 1 129 ? -18.176 -41.772 -55.069 1.00 84.69 129 LYS A C 1
ATOM 1039 O O . LYS A 1 129 ? -18.707 -42.488 -55.915 1.00 84.69 129 LYS A O 1
ATOM 1044 N N . VAL A 1 130 ? -17.500 -40.671 -55.372 1.00 84.75 130 VAL A N 1
ATOM 1045 C CA . VAL A 1 130 ? -17.200 -40.269 -56.748 1.00 84.75 130 VAL A CA 1
ATOM 1046 C C . VAL A 1 130 ? -15.744 -40.604 -57.036 1.00 84.75 130 VAL A C 1
ATOM 1048 O O . VAL A 1 130 ? -14.859 -40.246 -56.260 1.00 84.75 130 VAL A O 1
ATOM 1051 N N . ARG A 1 131 ? -15.496 -41.313 -58.136 1.00 85.44 131 ARG A N 1
ATOM 1052 C CA . ARG A 1 131 ? -14.151 -41.548 -58.669 1.00 85.44 131 ARG A CA 1
ATOM 1053 C C . ARG A 1 131 ? -14.058 -40.927 -60.055 1.00 85.44 131 ARG A C 1
ATOM 1055 O O . ARG A 1 131 ? -14.965 -41.089 -60.867 1.00 85.44 131 ARG A O 1
ATOM 1062 N N . PHE A 1 132 ? -12.948 -40.253 -60.322 1.00 85.94 132 PHE A N 1
ATOM 1063 C CA . PHE A 1 132 ? -12.611 -39.762 -61.651 1.00 85.94 132 PHE A CA 1
ATOM 1064 C C . PHE A 1 132 ? -11.775 -40.811 -62.379 1.00 85.94 132 PHE A C 1
ATOM 1066 O O . PHE A 1 132 ? -10.833 -41.359 -61.805 1.00 85.94 132 PHE A O 1
ATOM 1073 N N . ILE A 1 133 ? -12.157 -41.115 -63.613 1.00 83.31 133 ILE A N 1
ATOM 1074 C CA . ILE A 1 133 ? -11.414 -41.996 -64.514 1.00 83.31 133 ILE A CA 1
ATOM 1075 C C . ILE A 1 133 ? -11.080 -41.237 -65.795 1.00 83.31 133 ILE A C 1
ATOM 1077 O O . ILE A 1 133 ? -11.823 -40.335 -66.201 1.00 83.31 133 ILE A O 1
ATOM 1081 N N . ASP A 1 134 ? -9.973 -41.602 -66.434 1.00 78.62 134 ASP A N 1
ATOM 1082 C CA . ASP A 1 134 ? -9.554 -40.969 -67.680 1.00 78.62 134 ASP A CA 1
ATOM 1083 C C . ASP A 1 134 ? -10.615 -41.150 -68.765 1.00 78.62 134 ASP A C 1
ATOM 1085 O O . ASP A 1 134 ? -11.125 -42.250 -69.009 1.00 78.62 134 ASP A O 1
ATOM 1089 N N . SER A 1 135 ? -10.962 -40.046 -69.425 1.00 69.81 135 SER A N 1
ATOM 1090 C CA . SER A 1 135 ? -11.848 -40.073 -70.580 1.00 69.81 135 SER A CA 1
ATOM 1091 C C . SER A 1 135 ? -11.040 -40.489 -71.808 1.00 69.81 135 SER A C 1
ATOM 1093 O O . SER A 1 135 ? -10.610 -39.619 -72.560 1.00 69.81 135 SER A O 1
ATOM 1095 N N . LYS A 1 136 ? -10.826 -41.795 -72.009 1.00 63.41 136 LYS A N 1
ATOM 1096 C CA . LYS A 1 136 ? -10.479 -42.300 -73.347 1.00 63.41 136 LYS A CA 1
ATOM 1097 C C . LYS A 1 136 ? -11.577 -41.947 -74.352 1.00 63.41 136 LYS A C 1
ATOM 1099 O O . LYS A 1 136 ? -12.769 -41.901 -73.941 1.00 63.41 136 LYS A O 1
#

pLDDT: mean 73.66, std 14.7, range [47.25, 92.25]